Protein AF-A0A0G0WW72-F1 (afdb_monomer_lite)

Organism: NCBI:txid1619112

Secondary structure (DSSP, 8-state):
-HHHHHHHHHHHHHHHHHHHH-GGGGS-PPP--SHHHHHHHHHHHHHHHHHHHHHHHHHHHHHHHHH-TT-HHHHHHHHHHHHHHHHHHHHHHHHHHHHHHHHHHTT---GGGT-------

Structure (mmCIF, N/CA/C/O backbone):
data_AF-A0A0G0WW72-F1
#
_entry.id   AF-A0A0G0WW72-F1
#
loop_
_atom_site.group_PDB
_atom_site.id
_atom_site.type_symbol
_atom_site.label_atom_id
_atom_site.label_alt_id
_atom_site.label_comp_id
_atom_site.label_asym_id
_atom_site.label_entity_id
_atom_site.label_seq_id
_atom_site.pdbx_PDB_ins_code
_atom_site.Cartn_x
_atom_site.Cartn_y
_atom_site.Cartn_z
_atom_site.occupancy
_atom_site.B_iso_or_equiv
_atom_site.auth_seq_id
_atom_site.auth_comp_id
_atom_site.auth_asym_id
_atom_site.auth_atom_id
_atom_site.pdbx_PDB_model_num
ATOM 1 N N . MET A 1 1 ? 46.645 -16.652 6.791 1.00 55.06 1 MET A N 1
ATOM 2 C CA . MET A 1 1 ? 45.791 -15.598 7.386 1.00 55.06 1 MET A CA 1
ATOM 3 C C . MET A 1 1 ? 46.214 -14.184 6.981 1.00 55.06 1 MET A C 1
ATOM 5 O O . MET A 1 1 ? 45.327 -13.433 6.625 1.00 55.06 1 MET A O 1
ATOM 9 N N . ALA A 1 2 ? 47.506 -13.821 6.926 1.00 60.94 2 ALA A N 1
ATOM 10 C CA . ALA A 1 2 ? 47.951 -12.455 6.569 1.00 60.94 2 ALA A CA 1
ATOM 11 C C . ALA A 1 2 ? 47.558 -11.950 5.156 1.00 60.94 2 ALA A C 1
ATOM 13 O O . ALA A 1 2 ? 47.278 -10.769 4.990 1.00 60.94 2 ALA A O 1
ATOM 14 N N . ASN A 1 3 ? 47.473 -12.829 4.150 1.00 59.56 3 ASN A N 1
ATOM 15 C CA . ASN A 1 3 ? 47.137 -12.426 2.772 1.00 59.56 3 ASN A CA 1
ATOM 16 C C . ASN A 1 3 ? 45.660 -12.053 2.576 1.00 59.56 3 ASN A C 1
ATOM 18 O O . ASN A 1 3 ? 45.334 -11.335 1.641 1.00 59.56 3 ASN A O 1
ATOM 22 N N . ILE A 1 4 ? 44.775 -12.535 3.453 1.00 61.09 4 ILE A N 1
ATOM 23 C CA . ILE A 1 4 ? 43.340 -12.248 3.369 1.00 61.09 4 ILE A CA 1
ATOM 24 C C . ILE A 1 4 ? 43.093 -10.806 3.829 1.00 61.09 4 ILE A C 1
ATOM 26 O O . ILE A 1 4 ? 42.428 -10.055 3.132 1.00 61.09 4 ILE A O 1
ATOM 30 N N . PHE A 1 5 ? 43.716 -10.384 4.935 1.00 60.16 5 PHE A N 1
ATOM 31 C CA . PHE A 1 5 ? 43.584 -9.019 5.459 1.00 60.16 5 PHE A CA 1
ATOM 32 C C . PHE A 1 5 ? 44.117 -7.949 4.500 1.00 60.16 5 PHE A C 1
ATOM 34 O O . PHE A 1 5 ? 43.486 -6.912 4.347 1.00 60.16 5 PHE A O 1
ATOM 41 N N . LYS A 1 6 ? 45.226 -8.226 3.803 1.00 66.69 6 LYS A N 1
ATOM 42 C CA . LYS A 1 6 ? 45.776 -7.299 2.805 1.00 66.69 6 LYS A CA 1
ATOM 43 C C . LYS A 1 6 ? 44.858 -7.139 1.583 1.00 66.69 6 LYS A C 1
ATOM 45 O O . LYS A 1 6 ? 44.732 -6.038 1.064 1.00 66.69 6 LYS A O 1
ATOM 50 N N . GLY A 1 7 ? 44.190 -8.219 1.167 1.00 63.88 7 GLY A N 1
ATOM 51 C CA . GLY A 1 7 ? 43.224 -8.181 0.065 1.00 63.88 7 GLY A CA 1
ATOM 52 C C . GLY A 1 7 ? 41.961 -7.377 0.388 1.00 63.88 7 GLY A C 1
ATOM 53 O O . GLY A 1 7 ? 41.456 -6.684 -0.487 1.00 63.88 7 GLY A O 1
ATOM 54 N N . TYR A 1 8 ? 41.488 -7.422 1.640 1.00 61.44 8 TYR A N 1
ATOM 55 C CA . TYR A 1 8 ? 40.349 -6.608 2.092 1.00 61.44 8 TYR A CA 1
ATOM 56 C C . TYR A 1 8 ? 40.674 -5.114 2.153 1.00 61.44 8 TYR A C 1
ATOM 58 O O . TYR A 1 8 ? 39.828 -4.279 1.854 1.00 61.44 8 TYR A O 1
ATOM 66 N N . GLU A 1 9 ? 41.896 -4.765 2.544 1.00 74.06 9 GLU A N 1
ATOM 67 C CA . GLU A 1 9 ? 42.319 -3.371 2.617 1.00 74.06 9 GLU A CA 1
ATOM 68 C C . GLU A 1 9 ? 42.394 -2.759 1.205 1.00 74.06 9 GLU A C 1
ATOM 70 O O . GLU A 1 9 ? 41.745 -1.750 0.936 1.00 74.06 9 GLU A O 1
ATOM 75 N N . GLU A 1 10 ? 43.051 -3.437 0.258 1.00 71.38 10 GLU A N 1
ATOM 76 C CA . GLU A 1 10 ? 43.122 -3.003 -1.148 1.00 71.38 10 GLU A CA 1
ATOM 77 C C . GLU A 1 10 ? 41.748 -2.896 -1.830 1.00 71.38 10 GLU A C 1
ATOM 79 O O . GLU A 1 10 ? 41.514 -1.930 -2.555 1.00 71.38 10 GLU A O 1
ATOM 84 N N . SER A 1 11 ? 40.818 -3.831 -1.593 1.00 64.88 11 SER A N 1
ATOM 85 C CA . SER A 1 11 ? 39.474 -3.745 -2.186 1.00 64.88 11 SER A CA 1
ATOM 86 C C . SER A 1 11 ? 38.712 -2.519 -1.691 1.00 64.88 11 SER A C 1
ATOM 88 O O . SER A 1 11 ? 38.133 -1.795 -2.496 1.00 64.88 11 SER A O 1
ATOM 90 N N . THR A 1 12 ? 38.777 -2.230 -0.386 1.00 70.19 12 THR A N 1
ATOM 91 C CA . THR A 1 12 ? 38.095 -1.054 0.175 1.00 70.19 12 THR A CA 1
ATOM 92 C C . THR A 1 12 ? 38.692 0.253 -0.327 1.00 70.19 12 THR A C 1
ATOM 94 O O . THR A 1 12 ? 37.952 1.184 -0.620 1.00 70.19 12 THR A O 1
ATOM 97 N N . PHE A 1 13 ? 40.015 0.339 -0.483 1.00 75.12 13 PHE A N 1
ATOM 98 C CA . PHE A 1 13 ? 40.640 1.547 -1.014 1.00 75.12 13 PHE A CA 1
ATOM 99 C C . PHE A 1 13 ? 40.291 1.782 -2.486 1.00 75.12 13 PHE A C 1
ATOM 101 O O . PHE A 1 13 ? 39.997 2.917 -2.848 1.00 75.12 13 PHE A O 1
ATOM 108 N N . ASN A 1 14 ? 40.232 0.728 -3.302 1.00 80.38 14 ASN A N 1
ATOM 109 C CA . ASN A 1 14 ? 39.853 0.838 -4.712 1.00 80.38 14 ASN A CA 1
ATOM 110 C C . ASN A 1 14 ? 38.381 1.240 -4.887 1.00 80.38 14 ASN A C 1
ATOM 112 O O . ASN A 1 14 ? 38.071 2.090 -5.717 1.00 80.38 14 ASN A O 1
ATOM 116 N N . GLU A 1 15 ? 37.479 0.679 -4.078 1.00 76.62 15 GLU A N 1
ATOM 117 C CA . GLU A 1 15 ? 36.068 1.076 -4.065 1.00 76.62 15 GLU A CA 1
ATOM 118 C C . GLU A 1 15 ? 35.915 2.532 -3.620 1.00 76.62 15 GLU A C 1
ATOM 120 O O . GLU A 1 15 ? 35.203 3.304 -4.252 1.00 76.62 15 GLU A O 1
ATOM 125 N N . LEU A 1 16 ? 36.622 2.955 -2.571 1.00 72.38 16 LEU A N 1
ATOM 126 C CA . LEU A 1 16 ? 36.580 4.343 -2.113 1.00 72.38 16 LEU A CA 1
ATOM 127 C C . LEU A 1 16 ? 37.179 5.311 -3.141 1.00 72.38 16 LEU A C 1
ATOM 129 O O . LEU A 1 16 ? 36.635 6.396 -3.325 1.00 72.38 16 LEU A O 1
ATOM 133 N N . GLU A 1 17 ? 38.250 4.937 -3.840 1.00 82.25 17 GLU A N 1
ATOM 134 C CA . GLU A 1 17 ? 38.825 5.735 -4.928 1.00 82.25 17 GLU A CA 1
ATOM 135 C C . GLU A 1 17 ? 37.842 5.867 -6.097 1.00 82.25 17 GLU A C 1
ATOM 137 O O . GLU A 1 17 ? 37.651 6.958 -6.634 1.00 82.25 17 GLU A O 1
ATOM 142 N N . GLU A 1 18 ? 37.132 4.790 -6.429 1.00 77.25 18 GLU A N 1
ATOM 143 C CA . GLU A 1 18 ? 36.085 4.795 -7.444 1.00 77.25 18 GLU A CA 1
ATOM 144 C C . GLU A 1 18 ? 34.872 5.650 -7.035 1.00 77.25 18 GLU A C 1
ATOM 146 O O . GLU A 1 18 ? 34.301 6.361 -7.865 1.00 77.25 18 GLU A O 1
ATOM 151 N N . LEU A 1 19 ? 34.500 5.640 -5.754 1.00 70.88 19 LEU A N 1
ATOM 152 C CA . LEU A 1 19 ? 33.420 6.462 -5.199 1.00 70.88 19 LEU A CA 1
ATOM 153 C C . LEU A 1 19 ? 33.818 7.942 -5.077 1.00 70.88 19 LEU A C 1
ATOM 155 O O . LEU A 1 19 ? 32.972 8.819 -5.238 1.00 70.88 19 LEU A O 1
ATOM 159 N N . VAL A 1 20 ? 35.097 8.243 -4.840 1.00 78.06 20 VAL A N 1
ATOM 160 C CA . VAL A 1 20 ? 35.640 9.612 -4.880 1.00 78.06 20 VAL A CA 1
ATOM 161 C C . VAL A 1 20 ? 35.728 10.117 -6.323 1.00 78.06 20 VAL A C 1
ATOM 163 O O . VAL A 1 20 ? 35.428 11.283 -6.581 1.00 78.06 20 VAL A O 1
ATOM 166 N N . ALA A 1 21 ? 36.086 9.249 -7.272 1.00 81.25 21 ALA A N 1
ATOM 167 C CA . ALA A 1 21 ? 36.131 9.569 -8.697 1.00 81.25 21 ALA A CA 1
ATOM 168 C C . ALA A 1 21 ? 34.731 9.716 -9.318 1.00 81.25 21 ALA A C 1
ATOM 170 O O . ALA A 1 21 ? 34.544 10.505 -10.245 1.00 81.25 21 ALA A O 1
ATOM 171 N N . ASN A 1 22 ? 33.738 8.985 -8.803 1.00 78.06 22 ASN A N 1
ATOM 172 C CA . ASN A 1 22 ? 32.346 9.083 -9.218 1.00 78.06 22 ASN A CA 1
ATOM 173 C C . ASN A 1 22 ? 31.40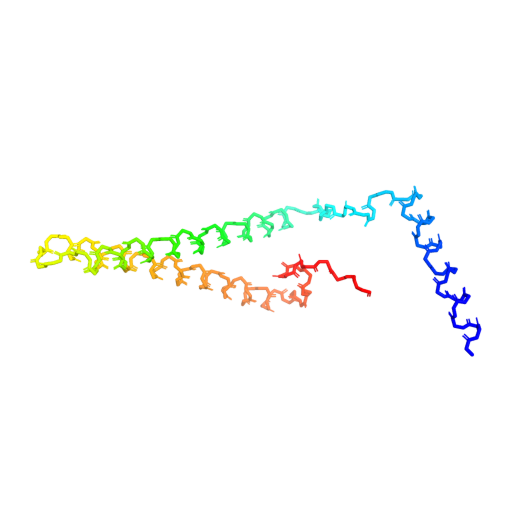5 9.153 -7.999 1.00 78.06 22 ASN A C 1
ATOM 175 O O . ASN A 1 22 ? 30.808 8.140 -7.614 1.00 78.06 22 ASN A O 1
ATOM 179 N N . PRO A 1 23 ? 31.198 10.356 -7.428 1.00 68.44 23 PRO A N 1
ATOM 180 C CA . PRO A 1 23 ? 30.373 10.531 -6.231 1.00 68.44 23 PRO A CA 1
ATOM 181 C C . PRO A 1 23 ? 28.903 10.144 -6.448 1.00 68.44 23 PRO A C 1
ATOM 183 O O . PRO A 1 23 ? 28.185 9.882 -5.485 1.00 68.44 23 PRO A O 1
ATOM 186 N N . ASN A 1 24 ? 28.451 10.046 -7.704 1.00 70.38 24 ASN A N 1
ATOM 187 C CA . ASN A 1 24 ? 27.082 9.658 -8.038 1.00 70.38 24 ASN A CA 1
ATOM 188 C C . ASN A 1 24 ? 26.810 8.167 -7.783 1.00 70.38 24 ASN A C 1
ATOM 190 O O . ASN A 1 24 ? 25.653 7.777 -7.689 1.00 70.38 24 ASN A O 1
ATOM 194 N N . LYS A 1 25 ? 27.842 7.327 -7.616 1.00 65.62 25 LYS A N 1
ATOM 195 C CA . LYS A 1 25 ? 27.668 5.908 -7.259 1.00 65.62 25 LYS A CA 1
ATOM 196 C C . LYS A 1 25 ? 27.146 5.693 -5.834 1.00 65.62 25 LYS A C 1
ATOM 198 O O . LYS A 1 25 ? 26.558 4.655 -5.555 1.00 65.62 25 LYS A O 1
ATOM 203 N N . LEU A 1 26 ? 27.329 6.674 -4.944 1.00 65.06 26 LEU A N 1
ATOM 204 C CA . LEU A 1 26 ? 26.757 6.666 -3.590 1.00 65.06 26 LEU A CA 1
ATOM 205 C C . LEU A 1 26 ? 25.271 7.055 -3.576 1.00 65.06 26 LEU A C 1
ATOM 207 O O . LEU A 1 26 ? 24.559 6.759 -2.619 1.00 65.06 26 LEU A O 1
ATOM 211 N N . PHE A 1 27 ? 24.812 7.739 -4.624 1.00 60.75 27 PHE A N 1
ATOM 212 C CA . PHE A 1 27 ? 23.447 8.227 -4.770 1.00 60.75 27 PHE A CA 1
ATOM 213 C C . PHE A 1 27 ? 22.993 8.041 -6.219 1.00 60.75 27 PHE A C 1
ATOM 215 O O . PHE A 1 27 ? 22.907 8.989 -7.002 1.00 60.75 27 PHE A O 1
ATOM 222 N N . THR A 1 28 ? 22.701 6.794 -6.580 1.00 61.84 28 THR A N 1
ATOM 223 C CA . THR A 1 28 ? 22.057 6.481 -7.856 1.00 61.84 28 THR A CA 1
ATOM 224 C C . THR A 1 28 ? 20.591 6.894 -7.761 1.00 61.84 28 THR A C 1
ATOM 226 O O . THR A 1 28 ? 19.750 6.144 -7.266 1.00 61.84 28 THR A O 1
ATOM 229 N N . ILE A 1 29 ? 20.268 8.106 -8.219 1.00 59.62 29 ILE A N 1
ATOM 230 C CA . ILE A 1 29 ? 18.888 8.423 -8.598 1.00 59.62 29 ILE A CA 1
ATOM 231 C C . ILE A 1 29 ? 18.572 7.486 -9.767 1.00 59.62 29 ILE A C 1
ATOM 233 O O . ILE A 1 29 ? 19.361 7.474 -10.716 1.00 59.62 29 ILE A O 1
ATOM 237 N N . PRO A 1 30 ? 17.490 6.690 -9.720 1.00 61.16 30 PRO A N 1
ATOM 238 C CA . PRO A 1 30 ? 17.122 5.838 -10.843 1.00 61.16 30 PRO A CA 1
ATOM 239 C C . PRO A 1 30 ? 17.107 6.688 -12.114 1.00 61.16 30 PRO A C 1
ATOM 241 O O . PRO A 1 30 ? 16.420 7.712 -12.165 1.00 61.16 30 PRO A O 1
ATOM 244 N N . ALA A 1 31 ? 17.936 6.315 -13.090 1.00 62.00 31 ALA A N 1
ATOM 245 C CA . ALA A 1 31 ? 18.003 7.017 -14.360 1.00 62.00 31 ALA A CA 1
ATOM 246 C C . ALA A 1 31 ? 16.619 6.926 -15.010 1.00 62.00 31 ALA A C 1
ATOM 248 O O . ALA A 1 31 ? 16.101 5.837 -15.251 1.00 62.00 31 ALA A O 1
ATOM 249 N N . ILE A 1 32 ? 15.975 8.076 -15.202 1.00 60.03 32 ILE A N 1
ATOM 250 C CA . ILE A 1 32 ? 14.685 8.154 -15.883 1.00 60.03 32 ILE A CA 1
ATOM 251 C C . ILE A 1 32 ? 15.000 8.309 -17.365 1.00 60.03 32 ILE A C 1
ATOM 253 O O . ILE A 1 32 ? 15.012 9.419 -17.896 1.00 60.03 32 ILE A O 1
ATOM 257 N N . ASP A 1 33 ? 15.301 7.190 -18.015 1.00 72.38 33 ASP A N 1
ATOM 258 C CA . ASP A 1 33 ? 15.651 7.178 -19.436 1.00 72.38 33 ASP A CA 1
ATOM 259 C C . ASP A 1 33 ? 14.396 7.175 -20.322 1.00 72.38 33 ASP A C 1
ATOM 261 O O . ASP A 1 33 ? 14.447 7.524 -21.505 1.00 72.38 33 ASP A O 1
ATOM 265 N N . SER A 1 34 ? 13.235 6.840 -19.746 1.00 73.19 34 SER A N 1
ATOM 266 C CA . SER A 1 34 ? 11.963 6.808 -20.456 1.00 73.19 34 SER A CA 1
ATOM 267 C C . SER A 1 34 ? 10.774 7.309 -19.627 1.00 73.19 34 SER A C 1
ATOM 269 O O . SER A 1 34 ? 10.752 7.290 -18.395 1.00 73.19 34 SER A O 1
ATOM 271 N N . VAL A 1 35 ? 9.707 7.713 -20.328 1.00 72.62 35 VAL A N 1
ATOM 272 C CA . VAL A 1 35 ? 8.406 8.043 -19.711 1.00 72.62 35 VAL A CA 1
ATOM 273 C C . VAL A 1 35 ? 7.831 6.837 -18.955 1.00 72.62 35 VAL A C 1
ATOM 275 O O . VAL A 1 35 ? 7.123 7.011 -17.966 1.00 72.62 35 VAL A O 1
ATOM 278 N N . SER A 1 36 ? 8.160 5.615 -19.385 1.00 73.06 36 SER A N 1
ATOM 279 C CA . SER A 1 36 ? 7.744 4.382 -18.714 1.00 73.06 36 SER A CA 1
ATOM 280 C C . SER A 1 36 ? 8.357 4.259 -17.318 1.00 73.06 36 SER A C 1
ATOM 282 O O . SER A 1 36 ? 7.651 3.898 -16.377 1.00 73.06 36 SER A O 1
ATOM 284 N N . ASP A 1 37 ? 9.626 4.634 -17.153 1.00 68.62 37 ASP A N 1
ATOM 285 C CA . ASP A 1 37 ? 10.321 4.560 -15.860 1.00 68.62 37 ASP A CA 1
ATOM 286 C C . ASP A 1 37 ? 9.744 5.570 -14.866 1.00 68.62 37 ASP A C 1
ATOM 288 O O . ASP A 1 37 ? 9.481 5.242 -13.705 1.00 68.62 37 ASP A O 1
ATOM 292 N N . LEU A 1 38 ? 9.427 6.777 -15.347 1.00 74.12 38 LEU A N 1
ATOM 293 C CA . LEU A 1 38 ? 8.736 7.789 -14.550 1.00 74.12 38 LEU A CA 1
ATOM 294 C C . LEU A 1 38 ? 7.353 7.297 -14.096 1.00 74.12 38 LEU A C 1
ATOM 296 O O . LEU A 1 38 ? 6.993 7.445 -12.927 1.00 74.12 38 LEU A O 1
ATOM 300 N N . LEU A 1 39 ? 6.578 6.690 -15.000 1.00 74.75 39 LEU A N 1
ATOM 301 C CA . LEU A 1 39 ? 5.262 6.134 -14.674 1.00 74.75 39 LEU A CA 1
ATOM 302 C C . LEU A 1 39 ? 5.364 4.959 -13.694 1.00 74.75 39 LEU A C 1
ATOM 304 O O . LEU A 1 39 ? 4.544 4.864 -12.783 1.00 74.75 39 LEU A O 1
ATOM 308 N N . GLY A 1 40 ? 6.380 4.104 -13.833 1.00 78.00 40 GLY A N 1
ATOM 309 C CA . GLY A 1 40 ? 6.664 3.015 -12.901 1.00 78.00 40 GLY A CA 1
ATOM 310 C C . GLY A 1 40 ? 6.969 3.523 -11.492 1.00 78.00 40 GLY A C 1
ATOM 311 O O . GLY A 1 40 ? 6.396 3.025 -10.518 1.00 78.00 40 GLY A O 1
ATOM 312 N N . MET A 1 41 ? 7.799 4.564 -11.382 1.00 75.62 41 MET A N 1
ATOM 313 C CA . MET A 1 41 ? 8.122 5.211 -10.109 1.00 75.62 41 MET A CA 1
ATOM 314 C C . MET A 1 41 ? 6.880 5.830 -9.458 1.00 75.62 41 MET A C 1
ATOM 316 O O . MET A 1 41 ? 6.590 5.563 -8.290 1.00 75.62 41 MET A O 1
ATOM 320 N N . VAL A 1 42 ? 6.114 6.623 -10.214 1.00 79.00 42 VAL A N 1
ATOM 321 C CA . VAL A 1 42 ? 4.892 7.270 -9.714 1.00 79.00 42 VAL A CA 1
ATOM 322 C C . VAL A 1 42 ? 3.863 6.226 -9.284 1.00 79.00 42 VAL A C 1
ATOM 324 O O . VAL A 1 42 ? 3.289 6.351 -8.204 1.00 79.00 42 VAL A O 1
ATOM 327 N N . ALA A 1 43 ? 3.663 5.168 -10.072 1.00 82.44 43 ALA A N 1
ATOM 328 C CA . ALA A 1 43 ? 2.745 4.088 -9.728 1.00 82.44 43 ALA A CA 1
ATOM 329 C C . ALA A 1 43 ? 3.146 3.400 -8.416 1.00 82.44 43 ALA A C 1
ATOM 331 O O . ALA A 1 43 ? 2.297 3.214 -7.546 1.00 82.44 43 ALA A O 1
ATOM 332 N N . ASN A 1 44 ? 4.432 3.089 -8.226 1.00 81.81 44 ASN A N 1
ATOM 333 C CA . ASN A 1 44 ? 4.921 2.479 -6.988 1.00 81.81 44 ASN A CA 1
ATOM 334 C C . ASN A 1 44 ? 4.678 3.383 -5.765 1.00 81.81 44 ASN A C 1
ATOM 336 O O . ASN A 1 44 ? 4.219 2.902 -4.727 1.00 81.81 44 ASN A O 1
ATOM 340 N N . ILE A 1 45 ? 4.911 4.694 -5.892 1.00 84.25 45 ILE A N 1
ATOM 341 C CA . ILE A 1 45 ? 4.634 5.666 -4.822 1.00 84.25 45 ILE A CA 1
ATOM 342 C C . ILE A 1 45 ? 3.132 5.720 -4.512 1.00 84.25 45 ILE A C 1
ATOM 344 O O . ILE A 1 45 ? 2.736 5.650 -3.348 1.00 84.25 45 ILE A O 1
ATOM 348 N N . VAL A 1 46 ? 2.283 5.798 -5.540 1.00 85.69 46 VAL A N 1
ATOM 349 C CA . VAL A 1 46 ? 0.821 5.833 -5.381 1.00 85.69 46 VAL A CA 1
ATOM 350 C C . VAL A 1 46 ? 0.308 4.559 -4.712 1.00 85.69 46 VAL A C 1
ATOM 352 O O . VAL A 1 46 ? -0.535 4.650 -3.820 1.00 85.69 46 VAL A O 1
ATOM 355 N N . PHE A 1 47 ? 0.835 3.385 -5.068 1.00 84.38 47 PHE A N 1
ATOM 356 C CA . PHE A 1 47 ? 0.472 2.129 -4.409 1.00 84.38 47 PHE A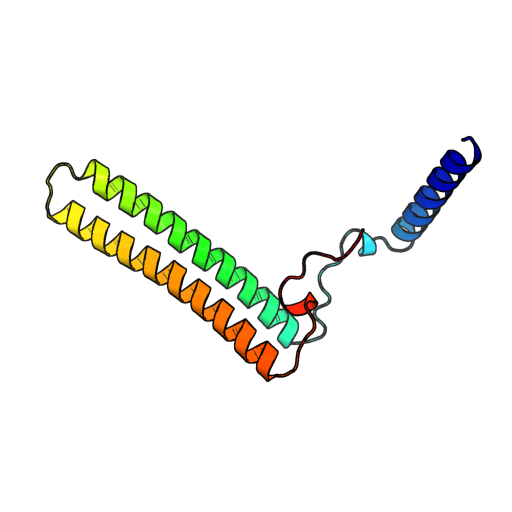 CA 1
ATOM 357 C C . PHE A 1 47 ? 0.900 2.098 -2.941 1.00 84.38 47 PHE A C 1
ATOM 359 O O . PHE A 1 47 ? 0.102 1.707 -2.088 1.00 84.38 47 PHE A O 1
ATOM 366 N N . GLY A 1 48 ? 2.112 2.566 -2.626 1.00 83.62 48 GLY A N 1
ATOM 367 C CA . GLY A 1 48 ? 2.577 2.678 -1.242 1.00 83.62 48 GLY A CA 1
ATOM 368 C C . GLY A 1 48 ? 1.675 3.586 -0.400 1.00 83.62 48 GLY A C 1
ATOM 369 O O . GLY A 1 48 ? 1.261 3.220 0.702 1.00 83.62 48 GLY A O 1
ATOM 370 N N . ILE A 1 49 ? 1.292 4.738 -0.953 1.00 88.38 49 ILE A N 1
ATOM 371 C CA . ILE A 1 49 ? 0.382 5.689 -0.309 1.00 88.38 49 ILE A CA 1
ATOM 372 C C . ILE A 1 49 ? -1.026 5.093 -0.149 1.00 88.38 49 ILE A C 1
ATOM 374 O O . ILE A 1 49 ? -1.613 5.178 0.930 1.00 88.38 49 ILE A O 1
ATOM 378 N N . GLY A 1 50 ? -1.565 4.457 -1.193 1.00 85.56 50 GLY A N 1
ATOM 379 C CA . GLY A 1 50 ? -2.888 3.826 -1.168 1.00 85.56 50 GLY A CA 1
ATOM 380 C C . GLY A 1 50 ? -2.992 2.731 -0.107 1.00 85.56 50 GLY A C 1
ATOM 381 O O . GLY A 1 50 ? -3.961 2.689 0.656 1.00 85.56 50 GLY A O 1
ATOM 382 N N . PHE A 1 51 ? -1.950 1.907 0.016 1.00 85.75 51 PHE A N 1
ATOM 383 C CA . PHE A 1 51 ? -1.865 0.890 1.057 1.00 85.75 51 PHE A CA 1
ATOM 384 C C . PHE A 1 51 ? -1.819 1.509 2.463 1.00 85.75 51 PHE A C 1
ATOM 386 O O . PHE A 1 51 ? -2.559 1.079 3.351 1.00 85.75 51 PHE A O 1
ATOM 393 N N . ALA A 1 52 ? -1.015 2.559 2.661 1.00 88.19 52 ALA A N 1
ATOM 394 C CA . ALA A 1 52 ? -0.913 3.255 3.942 1.00 88.19 52 ALA A CA 1
ATOM 395 C C . ALA A 1 52 ? -2.254 3.872 4.380 1.00 88.19 52 ALA A C 1
ATOM 397 O O . ALA A 1 52 ? -2.678 3.683 5.522 1.00 88.19 52 ALA A O 1
ATOM 398 N N . PHE A 1 53 ? -2.969 4.547 3.474 1.00 89.00 53 PHE A N 1
ATOM 399 C CA . PHE A 1 53 ? -4.294 5.101 3.772 1.00 89.00 53 PHE A CA 1
ATOM 400 C C . PHE A 1 53 ? -5.325 4.018 4.093 1.00 89.00 53 PHE A C 1
ATOM 402 O O . PHE A 1 53 ? -6.115 4.182 5.027 1.00 89.00 53 PHE A O 1
ATOM 409 N N . GLY A 1 54 ? -5.296 2.898 3.367 1.00 87.06 54 GLY A N 1
ATOM 410 C CA . GLY A 1 54 ? -6.126 1.737 3.673 1.00 87.06 54 GLY A CA 1
ATOM 411 C C . GLY A 1 54 ? -5.879 1.219 5.092 1.00 87.06 54 GLY A C 1
ATOM 412 O O . GLY A 1 54 ? -6.826 1.018 5.853 1.00 87.06 54 GLY A O 1
ATOM 413 N N . PHE A 1 55 ? -4.613 1.090 5.490 1.00 90.88 55 PHE A N 1
ATOM 414 C CA . PHE A 1 55 ? -4.241 0.606 6.819 1.00 90.88 55 PHE A CA 1
ATOM 415 C C . PHE A 1 55 ? -4.649 1.572 7.944 1.00 90.88 55 PHE A C 1
ATOM 417 O O . PHE A 1 55 ? -5.207 1.149 8.958 1.00 90.88 55 PHE A O 1
ATOM 424 N N . ILE A 1 56 ? -4.445 2.880 7.754 1.00 91.69 56 ILE A N 1
ATOM 425 C CA . ILE A 1 56 ? -4.863 3.910 8.719 1.00 91.69 56 ILE A CA 1
ATOM 426 C C . ILE A 1 56 ? -6.385 3.900 8.892 1.00 91.69 56 ILE A C 1
ATOM 428 O O . ILE A 1 56 ? -6.884 3.911 10.020 1.00 91.69 56 ILE A O 1
ATOM 432 N N . GLY A 1 57 ? -7.138 3.843 7.791 1.00 88.56 57 GLY A N 1
ATOM 433 C CA . GLY A 1 57 ? -8.598 3.797 7.853 1.00 88.56 57 GLY A CA 1
ATOM 434 C C . GLY A 1 57 ? -9.117 2.540 8.558 1.00 88.56 57 GLY A C 1
ATOM 435 O O . GLY A 1 57 ? -10.085 2.620 9.321 1.00 88.56 57 GLY A O 1
ATOM 436 N N . LEU A 1 58 ? -8.431 1.404 8.390 1.00 91.06 58 LEU A N 1
ATOM 437 C CA . LEU A 1 58 ? -8.743 0.161 9.090 1.00 91.06 58 LEU A CA 1
ATOM 438 C C . LEU A 1 58 ? -8.539 0.326 10.600 1.00 91.06 58 LEU A C 1
ATOM 440 O O . LEU A 1 58 ? -9.436 -0.006 11.375 1.00 91.06 58 LEU A O 1
ATOM 444 N N . ALA A 1 59 ? -7.412 0.908 11.018 1.00 90.31 59 ALA A N 1
ATOM 445 C CA . ALA A 1 59 ? -7.114 1.167 12.425 1.00 90.31 59 ALA A CA 1
ATOM 446 C C . ALA A 1 59 ? -8.136 2.117 13.076 1.00 90.31 59 ALA A C 1
ATOM 448 O O . ALA A 1 59 ? -8.664 1.824 14.150 1.00 90.31 59 ALA A O 1
ATOM 449 N N . VAL A 1 60 ? -8.481 3.224 12.409 1.00 89.06 60 VAL A N 1
ATOM 450 C CA . VAL A 1 60 ? -9.488 4.182 12.902 1.00 89.06 60 VAL A CA 1
ATOM 451 C C . VAL A 1 60 ? -10.858 3.519 13.034 1.00 89.06 60 VAL A C 1
ATOM 453 O O . VAL A 1 60 ? -11.543 3.678 14.046 1.00 89.06 60 VAL A O 1
ATOM 456 N N . SER A 1 61 ? -11.250 2.740 12.029 1.00 86.12 61 SER A N 1
ATOM 457 C CA . SER A 1 61 ? -12.526 2.025 12.025 1.00 86.12 61 SER A CA 1
ATOM 458 C C . SER A 1 61 ? -12.582 0.965 13.122 1.00 86.12 61 SER A C 1
ATOM 460 O O . SER A 1 61 ? -13.604 0.828 13.790 1.00 8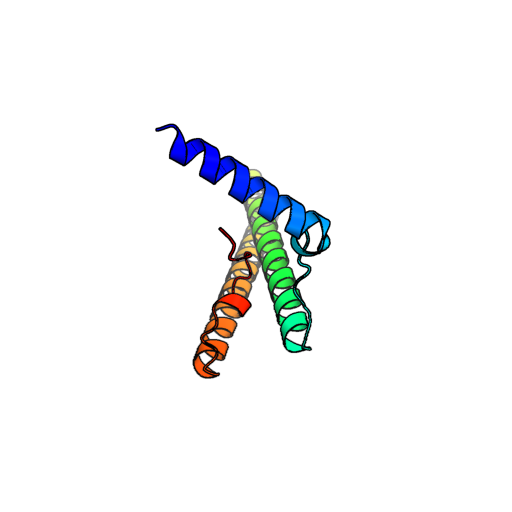6.12 61 SER A O 1
ATOM 462 N N . PHE A 1 62 ? -11.471 0.274 13.374 1.00 86.00 62 PHE A N 1
ATOM 463 C CA . PHE A 1 62 ? -11.344 -0.697 14.454 1.00 86.00 62 PHE A CA 1
ATOM 464 C C . PHE A 1 62 ? -11.480 -0.051 15.842 1.00 86.00 62 PHE A C 1
ATOM 466 O O . PHE A 1 62 ? -12.273 -0.515 16.664 1.00 86.00 62 PHE A O 1
ATOM 473 N N . VAL A 1 63 ? -10.779 1.060 16.099 1.00 88.50 63 VAL A N 1
ATOM 474 C CA . VAL A 1 63 ? -10.905 1.821 17.359 1.00 88.50 63 VAL A CA 1
ATOM 475 C C . VAL A 1 63 ? -12.335 2.320 17.554 1.00 88.50 63 VAL A C 1
ATOM 477 O O . VAL A 1 63 ? -12.886 2.258 18.655 1.00 88.50 63 VAL A O 1
ATOM 480 N N . LYS A 1 64 ? -12.974 2.780 16.477 1.00 84.31 64 LYS A N 1
ATOM 481 C CA . LYS A 1 64 ? -14.361 3.233 16.527 1.00 84.31 64 LYS A CA 1
ATOM 482 C C . LYS A 1 64 ? -15.301 2.076 16.851 1.00 84.31 64 LYS A C 1
ATOM 484 O O . LYS A 1 64 ? -16.153 2.234 17.719 1.00 84.31 64 LYS A O 1
ATOM 489 N N . LEU A 1 65 ? -15.110 0.906 16.244 1.00 84.19 65 LEU A N 1
ATOM 490 C CA . LEU A 1 65 ? -15.924 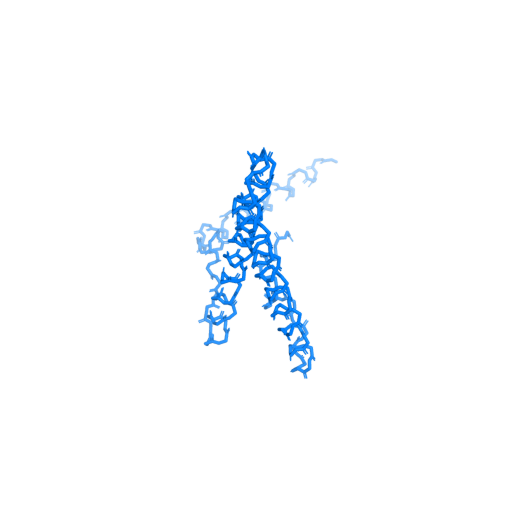-0.284 16.500 1.00 84.19 65 LEU A CA 1
ATOM 491 C C . LEU A 1 65 ? -15.863 -0.715 17.974 1.00 84.19 65 LEU A C 1
ATOM 493 O O . LEU A 1 65 ? -16.902 -0.969 18.579 1.00 84.19 65 LEU A O 1
ATOM 497 N N . THR A 1 66 ? -14.667 -0.738 18.570 1.00 84.50 66 THR A N 1
ATOM 498 C CA . THR A 1 66 ? -14.470 -1.136 19.977 1.00 84.50 66 THR A CA 1
ATOM 499 C C . THR A 1 66 ? -14.983 -0.090 20.970 1.00 84.50 66 THR A C 1
ATOM 501 O O . THR A 1 66 ? -15.486 -0.435 22.038 1.00 84.50 66 THR A O 1
ATOM 504 N N . THR A 1 67 ? -14.923 1.193 20.608 1.00 86.25 67 THR A N 1
ATOM 505 C CA . THR A 1 67 ? -15.325 2.309 21.481 1.00 86.25 67 THR A CA 1
ATOM 506 C C . THR A 1 67 ? -16.817 2.652 21.385 1.00 86.25 67 THR A C 1
ATOM 508 O O . THR A 1 67 ? -17.345 3.341 22.254 1.00 86.25 67 THR A O 1
ATOM 511 N N . SER A 1 68 ? -17.535 2.147 20.376 1.00 80.25 68 SER A N 1
ATOM 512 C CA . SER A 1 68 ? -18.923 2.549 20.083 1.00 80.25 68 SER A CA 1
ATOM 513 C C . SER A 1 68 ? -19.961 2.169 21.154 1.00 80.25 68 SER A C 1
ATOM 515 O O . SER A 1 68 ? -21.069 2.688 21.098 1.00 80.25 68 SER A O 1
ATOM 517 N N . ARG A 1 69 ? -19.641 1.292 22.123 1.00 75.44 69 ARG A N 1
ATOM 518 C CA . ARG A 1 69 ? -20.432 0.986 23.348 1.00 75.44 69 ARG A CA 1
ATOM 519 C C . ARG A 1 69 ? -21.968 0.844 23.184 1.00 75.44 69 ARG A C 1
ATOM 521 O O . ARG A 1 69 ? -22.699 1.040 24.148 1.00 75.44 69 ARG A O 1
ATOM 528 N N . GLY A 1 70 ? -22.466 0.463 22.004 1.00 69.31 70 GLY A N 1
ATOM 529 C CA . GLY A 1 70 ? -23.899 0.272 21.732 1.00 69.31 70 GLY A CA 1
ATOM 530 C C . GLY A 1 70 ? -24.601 1.395 20.954 1.00 69.31 70 GLY A C 1
ATOM 531 O O . GLY A 1 70 ? -25.789 1.260 20.674 1.00 69.31 70 GLY A O 1
ATOM 532 N N . ASP A 1 71 ? -23.905 2.463 20.547 1.00 81.50 71 ASP A N 1
ATOM 533 C CA . ASP A 1 71 ? -24.448 3.449 19.602 1.00 81.50 71 ASP A CA 1
ATOM 534 C C . ASP A 1 71 ? -24.460 2.873 18.175 1.00 81.50 71 ASP A C 1
ATOM 536 O O . ASP A 1 71 ? -23.415 2.726 17.530 1.00 81.50 71 ASP A O 1
ATOM 540 N N . ALA A 1 72 ? -25.658 2.564 17.671 1.00 77.94 72 ALA A N 1
ATOM 541 C CA . ALA A 1 72 ? -25.868 2.008 16.336 1.00 77.94 72 ALA A CA 1
ATOM 542 C C . ALA A 1 72 ? -25.252 2.878 15.224 1.00 77.94 72 ALA A C 1
ATOM 544 O O . ALA A 1 72 ? -24.658 2.355 14.282 1.00 77.94 72 ALA A O 1
ATOM 545 N N . LYS A 1 73 ? -25.297 4.209 15.362 1.00 83.44 73 LYS A N 1
ATOM 546 C CA . LYS A 1 73 ? -24.779 5.132 14.344 1.00 83.44 73 LYS A CA 1
ATOM 547 C C . LYS A 1 73 ? -23.252 5.106 14.281 1.00 83.44 73 LYS A C 1
ATOM 549 O O . LYS A 1 73 ? -22.657 5.180 13.197 1.00 83.44 73 LYS A O 1
ATOM 554 N N . ALA A 1 74 ? -22.604 4.998 15.438 1.00 77.31 74 ALA A N 1
ATOM 555 C CA . ALA A 1 74 ? -21.153 4.901 15.532 1.00 77.31 74 ALA A CA 1
ATOM 556 C C . ALA A 1 74 ? -20.643 3.567 14.962 1.00 77.31 74 ALA A C 1
ATOM 558 O O . ALA A 1 74 ? -19.665 3.565 14.206 1.00 77.31 74 ALA A O 1
ATOM 559 N N . VAL A 1 75 ? -21.361 2.472 15.236 1.00 81.69 75 VAL A N 1
ATOM 560 C CA . VAL A 1 75 ? -21.069 1.132 14.706 1.00 81.69 75 VAL A CA 1
ATOM 561 C C . VAL A 1 75 ? -21.221 1.079 13.186 1.00 81.69 75 VAL A C 1
ATOM 563 O O . VAL A 1 75 ? -20.326 0.571 12.511 1.00 81.69 75 VAL A O 1
ATOM 566 N N . ASP A 1 76 ? -22.296 1.634 12.626 1.00 85.50 76 ASP A N 1
ATOM 567 C CA . ASP A 1 76 ? -22.507 1.632 11.172 1.00 85.50 76 ASP A CA 1
ATOM 568 C C . ASP A 1 76 ? -21.436 2.445 10.444 1.00 85.50 76 ASP A C 1
ATOM 570 O O . ASP A 1 76 ? -20.890 2.018 9.424 1.00 85.50 76 ASP A O 1
ATOM 574 N N . THR A 1 77 ? -21.038 3.582 11.019 1.00 83.44 77 THR A N 1
ATOM 575 C CA . THR A 1 77 ? -19.938 4.383 10.467 1.00 83.44 77 THR A CA 1
ATOM 576 C C . THR A 1 77 ? -18.609 3.624 10.515 1.00 83.44 77 THR A C 1
ATOM 578 O O . THR A 1 77 ? -17.828 3.692 9.568 1.00 83.44 77 THR A O 1
ATOM 581 N N . ALA A 1 78 ? -18.344 2.894 11.602 1.00 83.81 78 ALA A N 1
ATOM 582 C CA . ALA A 1 78 ? -17.137 2.086 11.750 1.00 83.81 78 ALA A CA 1
ATOM 583 C C . ALA A 1 78 ? -17.098 0.923 10.747 1.00 83.81 78 ALA A C 1
ATOM 585 O O . ALA A 1 78 ? -16.068 0.687 10.125 1.00 83.81 78 ALA A O 1
ATOM 586 N N . LYS A 1 79 ? -18.222 0.231 10.532 1.00 84.81 79 LYS A N 1
ATOM 587 C CA . LYS A 1 79 ? -18.332 -0.854 9.542 1.00 84.81 79 LYS A CA 1
ATOM 588 C C . LYS A 1 79 ? -18.119 -0.360 8.116 1.00 84.81 79 LYS A C 1
ATOM 590 O O . LYS A 1 79 ? -17.401 -0.997 7.345 1.00 84.81 79 LYS A O 1
ATOM 595 N N . ASN A 1 80 ? -18.702 0.788 7.778 1.00 88.56 80 ASN A N 1
ATOM 596 C CA . ASN A 1 80 ? -18.498 1.402 6.471 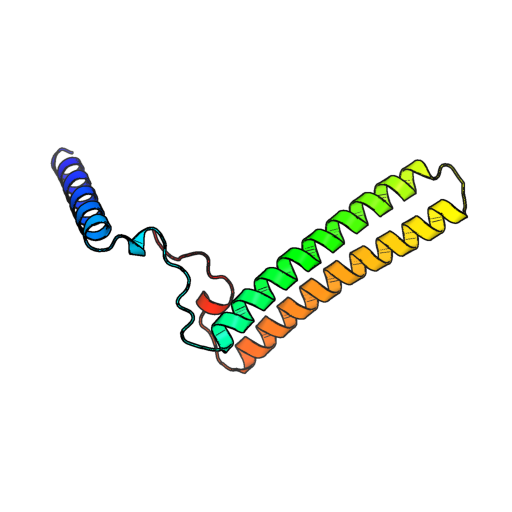1.00 88.56 80 ASN A CA 1
ATOM 597 C C . ASN A 1 80 ? -17.033 1.804 6.284 1.00 88.56 80 ASN A C 1
ATOM 599 O O . ASN A 1 80 ? -16.442 1.455 5.267 1.00 88.56 80 ASN A O 1
ATOM 603 N N . GLY A 1 81 ? -16.422 2.458 7.278 1.00 85.38 81 GLY A N 1
ATOM 604 C CA . GLY A 1 81 ? -14.998 2.802 7.246 1.00 85.38 81 GLY A CA 1
ATOM 605 C C . GLY A 1 81 ? -14.107 1.573 7.067 1.00 85.38 81 GLY A C 1
ATOM 606 O O . GLY A 1 81 ? -13.245 1.563 6.194 1.00 85.38 81 GLY A O 1
ATOM 607 N N . LEU A 1 82 ? -14.388 0.495 7.804 1.00 87.75 82 LEU A N 1
ATOM 608 C CA . LEU A 1 82 ? -13.664 -0.767 7.692 1.00 87.75 82 LEU A CA 1
ATOM 609 C C . LEU A 1 82 ? -13.776 -1.354 6.280 1.00 87.75 82 LEU A C 1
ATOM 611 O O . LEU A 1 82 ? -12.775 -1.767 5.701 1.00 87.75 82 LEU A O 1
ATOM 615 N N . THR A 1 83 ? -14.980 -1.349 5.710 1.00 90.81 83 THR A N 1
ATOM 616 C CA . THR A 1 83 ? -15.236 -1.865 4.359 1.00 90.81 83 THR A CA 1
ATOM 617 C C . THR A 1 83 ? -14.484 -1.056 3.306 1.00 90.81 83 THR A C 1
ATOM 619 O O . THR A 1 83 ? -13.812 -1.637 2.459 1.00 90.81 83 THR A O 1
ATOM 622 N N . TRP A 1 84 ? -14.529 0.278 3.383 1.00 87.75 84 TRP A N 1
ATOM 623 C CA . TRP A 1 84 ? -13.796 1.160 2.470 1.00 87.75 84 TRP A CA 1
ATOM 624 C C . TRP A 1 84 ? -12.283 0.987 2.579 1.00 87.75 84 TRP A C 1
ATOM 626 O O . TRP A 1 84 ? -11.590 0.977 1.564 1.00 87.75 84 TRP A O 1
ATOM 636 N N . SER A 1 85 ? -11.766 0.794 3.789 1.00 88.75 85 SER A N 1
ATOM 637 C CA . SER A 1 85 ? -10.350 0.522 4.019 1.00 88.75 85 SER A CA 1
ATOM 638 C C . SER A 1 85 ? -9.907 -0.820 3.449 1.00 88.75 85 SER A C 1
ATOM 640 O O . SER A 1 85 ? -8.879 -0.891 2.779 1.00 88.75 85 SER A O 1
ATOM 642 N N . VAL A 1 86 ? -10.698 -1.875 3.653 1.00 90.62 86 VAL A N 1
ATOM 643 C CA . VAL A 1 86 ? -10.427 -3.194 3.066 1.00 90.62 86 VAL A CA 1
ATOM 644 C C . VAL A 1 86 ? -10.503 -3.131 1.541 1.00 90.62 86 VAL A C 1
ATOM 646 O O . VAL A 1 86 ? -9.626 -3.667 0.870 1.00 90.62 86 VAL A O 1
ATOM 649 N N . LEU A 1 87 ? -11.489 -2.425 0.982 1.00 91.19 87 LEU A N 1
ATOM 650 C CA . LEU A 1 87 ? -11.592 -2.207 -0.462 1.00 91.19 87 LEU A CA 1
ATOM 651 C C . LEU A 1 87 ? -10.388 -1.443 -1.016 1.00 91.19 87 LEU A C 1
ATOM 653 O O . LEU A 1 87 ? -9.855 -1.845 -2.044 1.00 91.19 87 LEU A O 1
ATOM 657 N N . ALA A 1 88 ? -9.913 -0.394 -0.340 1.00 86.38 88 ALA A N 1
ATOM 658 C CA . ALA A 1 88 ? -8.729 0.351 -0.769 1.00 86.38 88 ALA A CA 1
ATOM 659 C C . ALA A 1 88 ? -7.475 -0.541 -0.814 1.00 86.38 88 ALA A C 1
ATOM 661 O O . ALA A 1 88 ? -6.714 -0.501 -1.784 1.00 86.38 88 ALA A O 1
ATOM 662 N N . ILE A 1 89 ? -7.293 -1.394 0.199 1.00 87.44 89 ILE A N 1
ATOM 663 C CA . ILE A 1 89 ? -6.190 -2.363 0.244 1.00 87.44 89 ILE A CA 1
ATOM 664 C C . ILE A 1 89 ? -6.329 -3.385 -0.890 1.00 87.44 89 ILE A C 1
ATOM 666 O O . ILE A 1 89 ? -5.376 -3.611 -1.633 1.00 87.44 89 ILE A O 1
ATOM 670 N N . LEU A 1 90 ? -7.517 -3.967 -1.068 1.00 90.56 90 LEU A N 1
ATOM 671 C CA . LEU A 1 90 ? -7.774 -4.958 -2.114 1.00 90.56 90 LEU A CA 1
ATOM 672 C C . LEU A 1 90 ? -7.560 -4.384 -3.515 1.00 90.56 90 LEU A C 1
ATOM 674 O O . LEU A 1 90 ? -6.891 -5.015 -4.326 1.00 90.56 90 LEU A O 1
ATOM 678 N N . VAL A 1 91 ? -8.073 -3.187 -3.796 1.00 88.94 91 VAL A N 1
ATOM 679 C CA . VAL A 1 91 ? -7.882 -2.508 -5.086 1.00 88.94 91 VAL A CA 1
ATOM 680 C C . VAL A 1 91 ? -6.400 -2.258 -5.354 1.00 88.94 91 VAL A C 1
ATOM 682 O O . VAL A 1 91 ? -5.937 -2.498 -6.466 1.00 88.94 91 VAL A O 1
ATOM 685 N N . THR A 1 92 ? -5.641 -1.847 -4.336 1.00 86.88 92 THR A N 1
ATOM 686 C CA . THR A 1 92 ? -4.189 -1.649 -4.457 1.00 86.88 92 THR A CA 1
ATOM 687 C C . THR A 1 92 ? -3.479 -2.959 -4.811 1.00 86.88 92 THR A C 1
ATOM 689 O O . THR A 1 92 ? -2.678 -2.994 -5.742 1.00 86.88 92 THR A O 1
ATOM 692 N N . ILE A 1 93 ? -3.821 -4.061 -4.136 1.00 86.88 93 ILE A N 1
ATOM 693 C CA . ILE A 1 93 ? -3.256 -5.390 -4.418 1.00 86.88 93 ILE A CA 1
ATOM 694 C C . ILE A 1 93 ? -3.630 -5.860 -5.830 1.00 86.88 93 ILE A C 1
ATOM 696 O O . ILE A 1 93 ? -2.771 -6.345 -6.564 1.00 86.88 93 ILE A O 1
ATOM 700 N N . PHE A 1 94 ? -4.889 -5.688 -6.241 1.00 86.19 94 PHE A N 1
ATOM 701 C CA . PHE A 1 94 ? -5.342 -6.042 -7.587 1.00 86.19 94 PHE A CA 1
ATOM 702 C C . PHE A 1 94 ? -4.630 -5.230 -8.667 1.00 86.19 94 PHE A C 1
ATOM 704 O O . PHE A 1 94 ? -4.232 -5.792 -9.682 1.00 86.19 94 PHE A O 1
ATOM 711 N N . ALA A 1 95 ? -4.423 -3.932 -8.457 1.00 84.00 95 ALA A N 1
ATOM 712 C CA . ALA A 1 95 ? -3.709 -3.088 -9.408 1.00 84.00 95 ALA A CA 1
ATOM 713 C C . ALA A 1 95 ? -2.247 -3.531 -9.584 1.00 84.00 95 ALA A C 1
ATOM 715 O O . ALA A 1 95 ? -1.746 -3.585 -10.708 1.00 84.00 95 ALA A O 1
ATOM 716 N N . ILE A 1 96 ? -1.589 -3.931 -8.493 1.00 80.69 96 ILE A N 1
ATOM 717 C CA . ILE A 1 96 ? -0.246 -4.518 -8.529 1.00 80.69 96 ILE A CA 1
ATOM 718 C C . ILE A 1 96 ? -0.262 -5.862 -9.277 1.00 80.69 96 ILE A C 1
ATOM 720 O O . ILE A 1 96 ? 0.563 -6.086 -10.158 1.00 80.69 96 ILE A O 1
ATOM 724 N N . ALA A 1 97 ? -1.220 -6.744 -8.982 1.00 82.19 97 ALA A N 1
ATOM 725 C CA . ALA A 1 97 ? -1.351 -8.035 -9.660 1.00 82.19 97 ALA A CA 1
ATOM 726 C C . ALA A 1 97 ? -1.578 -7.875 -11.173 1.00 82.19 97 ALA A C 1
ATOM 728 O O . ALA A 1 97 ? -0.956 -8.567 -11.974 1.00 82.19 97 ALA A O 1
ATOM 729 N N . ILE A 1 98 ? -2.419 -6.917 -11.570 1.00 81.69 98 ILE A N 1
ATOM 730 C CA . ILE A 1 98 ? -2.656 -6.572 -12.973 1.00 81.69 98 ILE A CA 1
ATOM 731 C C . ILE A 1 98 ? -1.360 -6.070 -13.619 1.00 81.69 98 ILE A C 1
ATOM 733 O O . ILE A 1 98 ? -1.006 -6.560 -14.686 1.00 81.69 98 ILE A O 1
ATOM 737 N N . LYS A 1 99 ? -0.607 -5.169 -12.968 1.00 74.25 99 LYS A N 1
ATOM 738 C CA . LYS A 1 99 ? 0.715 -4.720 -13.448 1.00 74.25 99 LYS A CA 1
ATOM 739 C C . LYS A 1 99 ? 1.630 -5.917 -13.744 1.00 74.25 99 LYS A C 1
ATOM 741 O O . LYS A 1 99 ? 2.214 -5.971 -14.821 1.00 74.25 99 LYS A O 1
ATOM 746 N N . TYR A 1 100 ? 1.713 -6.889 -12.833 1.00 74.75 100 TYR A N 1
ATOM 747 C CA . TYR A 1 100 ? 2.522 -8.097 -13.034 1.00 74.75 100 TYR A CA 1
ATOM 748 C C . TYR A 1 100 ? 2.046 -8.944 -14.218 1.00 74.75 100 TYR A C 1
ATOM 750 O O . TYR A 1 100 ? 2.869 -9.352 -15.028 1.00 74.75 100 TYR A O 1
ATOM 758 N N . ILE A 1 101 ? 0.735 -9.165 -14.358 1.00 79.75 101 ILE A N 1
ATOM 759 C CA . ILE A 1 101 ? 0.168 -9.943 -15.472 1.00 79.75 101 ILE A CA 1
ATOM 760 C C . ILE A 1 101 ? 0.431 -9.252 -16.815 1.00 79.75 101 ILE A C 1
ATOM 762 O O . ILE A 1 101 ? 0.799 -9.907 -17.785 1.00 79.75 101 ILE A O 1
ATOM 766 N N . PHE A 1 102 ? 0.266 -7.929 -16.886 1.00 73.75 102 PHE A N 1
ATOM 767 C CA . PHE A 1 102 ? 0.528 -7.174 -18.111 1.00 73.75 102 PHE A CA 1
ATOM 768 C C . PHE A 1 102 ? 2.011 -7.166 -18.487 1.00 73.75 102 PHE A C 1
ATOM 770 O O . PHE A 1 102 ? 2.322 -7.247 -19.670 1.00 73.75 102 PHE A O 1
ATOM 777 N N . LEU A 1 103 ? 2.920 -7.095 -17.513 1.00 70.00 103 LEU A N 1
ATOM 778 C CA . LEU A 1 103 ? 4.361 -7.134 -17.772 1.00 70.00 103 LEU A CA 1
ATOM 779 C C . LEU A 1 103 ? 4.837 -8.527 -18.197 1.00 70.00 103 LEU A C 1
ATOM 781 O O . LEU A 1 103 ? 5.623 -8.633 -19.138 1.00 70.00 103 LEU A O 1
ATOM 785 N N . ASP A 1 104 ? 4.291 -9.581 -17.585 1.00 72.69 104 ASP A N 1
ATOM 786 C CA . ASP A 1 104 ? 4.526 -10.968 -17.998 1.00 72.69 104 ASP A CA 1
ATOM 787 C C . ASP A 1 104 ? 4.018 -11.214 -19.431 1.00 72.69 104 ASP A C 1
ATOM 789 O O . ASP A 1 104 ? 4.730 -11.769 -20.269 1.00 72.69 104 ASP A O 1
ATOM 793 N N . LEU A 1 105 ? 2.830 -10.691 -19.766 1.00 69.88 105 LEU A N 1
ATOM 794 C CA . LEU A 1 105 ? 2.259 -10.780 -21.113 1.00 69.88 105 LEU A CA 1
ATOM 795 C C . LEU A 1 105 ? 3.017 -9.927 -22.147 1.00 69.88 105 LEU A C 1
ATOM 797 O O . LEU A 1 105 ? 3.114 -10.315 -23.310 1.00 69.88 105 LEU A O 1
ATOM 801 N N . ALA A 1 106 ? 3.577 -8.787 -21.735 1.00 71.31 106 ALA A N 1
ATOM 802 C CA . ALA A 1 106 ? 4.428 -7.938 -22.569 1.00 71.31 106 ALA A CA 1
ATOM 803 C C . ALA A 1 106 ? 5.842 -8.517 -22.777 1.00 71.31 106 ALA A C 1
ATOM 805 O O . ALA A 1 106 ? 6.641 -7.927 -23.503 1.00 71.31 106 ALA A O 1
ATOM 806 N N . GLY A 1 107 ? 6.161 -9.665 -22.164 1.00 62.97 107 GLY A N 1
ATOM 807 C CA . GLY A 1 107 ? 7.459 -10.328 -22.293 1.00 62.97 107 GLY A CA 1
ATOM 808 C C . GLY A 1 107 ? 8.592 -9.644 -21.524 1.00 62.97 107 GLY A C 1
ATOM 809 O O . GLY A 1 107 ? 9.752 -10.018 -21.700 1.00 62.97 107 GLY A O 1
ATOM 810 N N . VAL A 1 108 ? 8.273 -8.672 -20.664 1.00 59.59 108 VAL A N 1
ATOM 811 C CA . VAL A 1 108 ? 9.233 -7.964 -19.813 1.00 59.59 108 VAL A CA 1
ATOM 812 C C . VAL A 1 108 ? 9.510 -8.839 -18.591 1.00 59.59 108 VAL A C 1
ATOM 814 O O . VAL A 1 108 ? 8.745 -8.858 -17.630 1.00 59.59 108 VAL A O 1
ATOM 817 N N . LYS A 1 109 ? 10.598 -9.613 -18.648 1.00 57.69 109 LYS A N 1
ATOM 818 C CA . LYS A 1 109 ? 11.045 -10.501 -17.556 1.00 57.69 109 LYS A CA 1
ATOM 819 C C . LYS A 1 109 ? 12.023 -9.832 -16.586 1.00 57.69 109 LYS A C 1
ATOM 821 O O . LYS A 1 109 ? 12.464 -10.480 -15.634 1.00 57.69 109 LYS A O 1
ATOM 826 N N . ASP A 1 110 ? 12.353 -8.565 -16.817 1.00 58.06 110 ASP A N 1
ATOM 827 C CA . ASP A 1 110 ? 13.328 -7.834 -16.014 1.00 58.06 110 ASP A CA 1
ATOM 828 C C . ASP A 1 110 ? 12.722 -7.454 -14.657 1.00 58.06 110 ASP A C 1
ATOM 830 O O . ASP A 1 110 ? 11.781 -6.663 -14.545 1.00 58.06 110 ASP A O 1
ATOM 834 N N . LYS A 1 111 ? 13.262 -8.073 -13.600 1.00 53.25 111 LYS A N 1
ATOM 835 C CA . LYS A 1 111 ? 12.868 -7.861 -12.196 1.00 53.25 111 LYS A CA 1
ATOM 836 C C . LYS A 1 111 ? 13.168 -6.436 -11.714 1.00 53.25 111 LYS A C 1
ATOM 838 O O . LYS A 1 111 ? 12.509 -5.967 -10.782 1.00 53.25 111 LYS A O 1
ATOM 843 N N . ASP A 1 112 ? 14.069 -5.742 -12.404 1.00 56.97 112 ASP A N 1
ATOM 844 C CA . ASP A 1 112 ? 14.543 -4.392 -12.085 1.00 56.97 112 ASP A CA 1
ATOM 845 C C . ASP A 1 112 ? 13.437 -3.334 -12.158 1.00 56.97 112 ASP A C 1
ATOM 847 O O . ASP A 1 112 ? 13.409 -2.393 -11.369 1.00 56.97 112 ASP A O 1
ATOM 851 N N . LEU A 1 113 ? 12.447 -3.522 -13.035 1.00 57.38 113 LEU A N 1
ATOM 852 C CA . LEU A 1 113 ? 11.336 -2.574 -13.215 1.00 57.38 113 LEU A CA 1
ATOM 853 C C . LEU A 1 113 ? 10.190 -2.786 -12.209 1.00 57.38 113 LEU A C 1
ATOM 855 O O . LEU A 1 113 ? 9.232 -2.005 -12.127 1.00 57.38 113 LEU A O 1
ATOM 859 N N . LEU A 1 114 ? 10.253 -3.882 -11.453 1.00 61.94 114 LEU A N 1
ATOM 860 C CA . LEU A 1 114 ? 9.159 -4.369 -10.619 1.00 61.94 114 LEU A CA 1
ATOM 861 C C . LEU A 1 114 ? 9.440 -4.260 -9.125 1.00 61.94 114 LEU A C 1
ATOM 863 O O . LEU A 1 114 ? 8.490 -4.105 -8.363 1.00 61.94 114 LEU A O 1
ATOM 867 N N . ASN A 1 115 ? 10.711 -4.281 -8.732 1.00 59.94 115 ASN A N 1
ATOM 868 C CA . ASN A 1 115 ? 11.194 -3.974 -7.392 1.00 59.94 115 ASN A CA 1
ATOM 869 C C . ASN A 1 115 ? 12.637 -3.478 -7.505 1.00 59.94 115 ASN A C 1
ATOM 871 O O . ASN A 1 115 ? 13.559 -4.217 -7.174 1.00 59.94 115 ASN A O 1
ATOM 875 N N . ALA A 1 116 ? 12.835 -2.236 -7.951 1.00 58.09 116 ALA A N 1
ATOM 876 C CA . ALA A 1 116 ? 14.115 -1.550 -7.805 1.00 58.09 116 ALA A CA 1
ATOM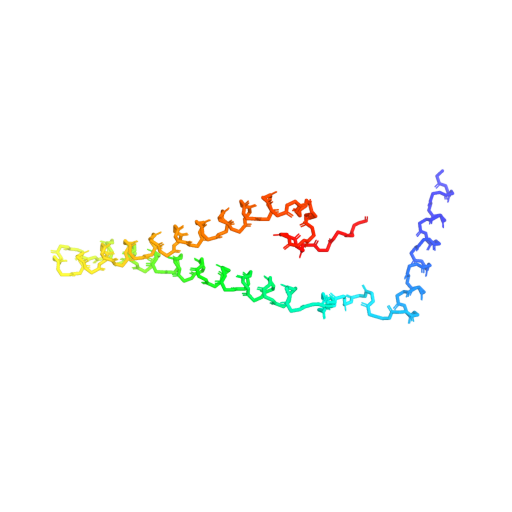 877 C C . ALA A 1 116 ? 14.407 -1.318 -6.309 1.00 58.09 116 ALA A C 1
ATOM 879 O O . ALA A 1 116 ? 14.257 -0.220 -5.777 1.00 58.09 116 ALA A O 1
ATOM 880 N N . LEU A 1 117 ? 14.767 -2.385 -5.603 1.00 54.22 117 LEU A N 1
ATOM 881 C CA . LEU A 1 117 ? 15.787 -2.298 -4.583 1.00 54.22 117 LEU A CA 1
ATOM 882 C C . LEU A 1 117 ? 17.109 -2.379 -5.348 1.00 54.22 117 LEU A C 1
ATOM 884 O O . LEU A 1 117 ? 17.221 -3.237 -6.223 1.00 54.22 117 LEU A O 1
ATOM 888 N N . PRO A 1 118 ? 18.068 -1.481 -5.080 1.00 51.22 118 PRO A N 1
ATOM 889 C CA . PRO A 1 118 ? 19.369 -1.538 -5.728 1.00 51.22 118 PRO A CA 1
ATOM 890 C C . PRO A 1 118 ? 19.960 -2.936 -5.520 1.00 51.22 118 PRO A C 1
ATOM 892 O O . PRO A 1 118 ? 20.170 -3.370 -4.387 1.00 51.22 118 PRO A O 1
ATOM 895 N N . GLU A 1 119 ? 20.175 -3.663 -6.614 1.00 55.75 119 GLU A N 1
ATOM 896 C CA . GLU A 1 119 ? 20.962 -4.888 -6.602 1.00 55.75 119 GLU A CA 1
ATOM 897 C C . GLU A 1 119 ? 22.435 -4.471 -6.525 1.00 55.75 119 GLU A C 1
ATOM 899 O O . GLU A 1 119 ? 23.096 -4.261 -7.539 1.00 55.75 119 GLU A O 1
ATOM 904 N N . ASN A 1 120 ? 22.936 -4.258 -5.305 1.00 46.78 120 ASN A N 1
ATOM 905 C CA . ASN A 1 120 ? 24.369 -4.249 -5.034 1.00 46.78 120 ASN A CA 1
ATOM 906 C C . ASN A 1 120 ? 24.693 -4.808 -3.636 1.00 46.78 120 ASN A C 1
ATOM 908 O O . ASN A 1 120 ? 24.593 -4.126 -2.617 1.00 46.78 120 ASN A O 1
ATOM 912 N N . ILE A 1 121 ? 25.130 -6.070 -3.612 1.00 43.16 121 ILE A N 1
ATOM 913 C CA . ILE A 1 121 ? 26.281 -6.489 -2.802 1.00 43.16 121 ILE A CA 1
ATOM 914 C C . ILE A 1 121 ? 27.345 -6.950 -3.788 1.00 43.16 121 ILE A C 1
ATOM 916 O O . ILE A 1 121 ? 26.958 -7.692 -4.721 1.00 43.16 121 ILE A O 1
#

Radius of gyration: 23.73 Å; chains: 1; bounding box: 74×26×46 Å

Sequence (121 aa):
MANIFKGYEESTFNELEELVANPNKLFTIPAIDSVSDLLGMVANIVFGIGFAFGFIGLAVSFVKLTTSRGDAKAVDTAKNGLTWSVLAILVTIFAIAIKYIFLDLAGVKDKDLLNALPENI

Foldseek 3Di:
DVVVVVVVVVVVVVVVVVCVVPVCVVPVPPPCPDPLLVVLVVLVVVLVVLLVVLVVLLVVLVVQCVPVPPVPVSNVVSVVSNVVSVVSNVVSVVVLVVVVVVCVVVVPPDCCSNDPPPPDD

pLDDT: mean 75.42, std 11.7, range [43.16, 91.69]